Protein AF-A0A960XM46-F1 (afdb_monomer_lite)

Secondary structure (DSSP, 8-state):
-EEEE----BTTTB-HHHHHHHHHHHHHTT-TTSEEEE-----SSTTHHHHHHHHTTPEEEEEEEE-TTS-EEEEEEEEEGGGTEEEEETHHHH-GGGSPTTS--GGG---TTHHHHHHHHHHT--SEEEEE-

Foldseek 3Di:
DEDEQEEQAPPPPGHLVRSQVVVVVVCCVPCVPYHYDRHYAYPLAPCRQVSVCVVLVWDKDWDWFAEQQRHIAIAIWTARPVQLETEHELLRGHNPVVDDPPPDDNVNTDSPRVVVVVVVSVVSVGPYYHYRD

Sequence (133 aa):
MRILIAPDKFKGTLTAEAATNAIARGWRRKRRGDELECLPISDGGDGFGSLLGRRLEAEARQLDTTDAAGRPVTGTWWWVARDRLAILETANVIGLALLPPGRFHPFELDTFGLGGMLRAAAAARPKRCVVGI

Radius of gyration: 17.58 Å; chains: 1; bounding box: 38×41×51 Å

Structure (mmCIF, N/CA/C/O backbone):
data_AF-A0A960XM46-F1
#
_entry.id   AF-A0A960XM46-F1
#
loop_
_atom_site.group_PDB
_atom_site.id
_atom_site.type_symbol
_atom_site.label_atom_id
_atom_site.label_alt_id
_atom_site.label_comp_id
_atom_site.label_asym_id
_atom_site.label_entity_id
_atom_site.label_seq_id
_atom_site.pdbx_PDB_ins_code
_atom_site.Cartn_x
_atom_site.Cartn_y
_atom_site.Cartn_z
_atom_site.occupancy
_atom_site.B_iso_or_equiv
_atom_site.auth_seq_id
_atom_site.auth_comp_id
_a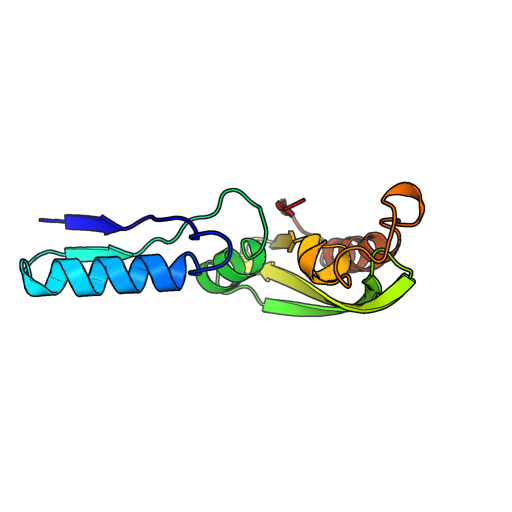tom_site.auth_asym_id
_atom_site.auth_atom_id
_atom_site.pdbx_PDB_model_num
ATOM 1 N N . MET A 1 1 ? -20.751 12.371 23.085 1.00 94.12 1 MET A N 1
ATOM 2 C CA . MET A 1 1 ? -21.150 11.726 21.810 1.00 94.12 1 MET A CA 1
ATOM 3 C C . MET A 1 1 ? -19.984 10.889 21.310 1.00 94.12 1 MET A C 1
ATOM 5 O O . MET A 1 1 ? -18.866 11.134 21.751 1.00 94.12 1 MET A O 1
ATOM 9 N N . ARG A 1 2 ? -20.221 9.933 20.407 1.00 97.25 2 ARG A N 1
ATOM 10 C CA . ARG A 1 2 ? -19.150 9.187 19.733 1.00 97.25 2 ARG A CA 1
ATOM 11 C C . ARG A 1 2 ? -19.076 9.622 18.273 1.00 97.25 2 ARG A C 1
ATOM 13 O O . ARG A 1 2 ? -20.102 9.651 17.599 1.00 97.25 2 ARG A O 1
ATOM 20 N N . ILE A 1 3 ? -17.889 10.013 17.821 1.00 98.00 3 ILE A N 1
ATOM 21 C CA . ILE A 1 3 ? -17.653 10.625 16.510 1.00 98.00 3 ILE A CA 1
ATOM 22 C C . ILE A 1 3 ? -16.622 9.792 15.753 1.00 98.00 3 ILE A C 1
ATOM 24 O O . ILE A 1 3 ? -15.505 9.601 16.233 1.00 98.00 3 ILE A O 1
ATOM 28 N N . LEU A 1 4 ? -16.986 9.339 14.555 1.00 97.94 4 LEU A N 1
ATOM 29 C CA . LEU A 1 4 ? -16.063 8.705 13.619 1.00 97.94 4 LEU A CA 1
ATOM 30 C C . LEU A 1 4 ? -15.439 9.772 12.713 1.00 97.94 4 LEU A C 1
ATOM 32 O O . LEU A 1 4 ? -16.145 10.524 12.044 1.00 97.94 4 LEU A O 1
ATOM 36 N N . ILE A 1 5 ? -14.112 9.825 12.684 1.00 97.94 5 ILE A N 1
ATOM 37 C CA . ILE A 1 5 ? -13.324 10.691 11.809 1.00 97.94 5 ILE A CA 1
ATOM 38 C C . ILE A 1 5 ? -12.669 9.793 10.766 1.00 97.94 5 ILE A C 1
ATOM 40 O O . ILE A 1 5 ? -11.657 9.154 11.055 1.00 97.94 5 ILE A O 1
ATOM 44 N N . ALA A 1 6 ? -13.254 9.754 9.569 1.00 96.75 6 ALA A N 1
ATOM 45 C CA . ALA A 1 6 ? -12.814 8.888 8.478 1.00 96.75 6 ALA A CA 1
ATOM 46 C C . ALA A 1 6 ? -12.542 9.639 7.159 1.00 96.75 6 AL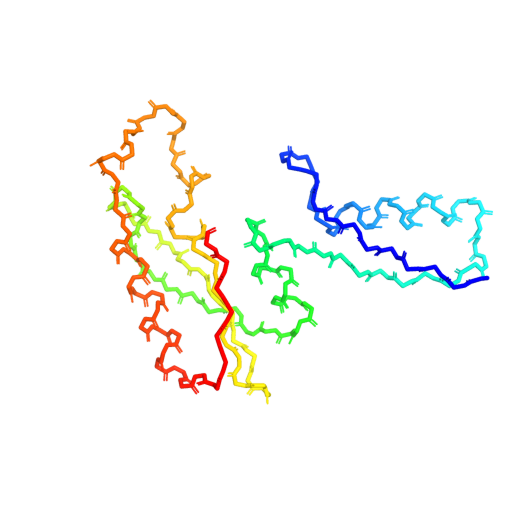A A C 1
ATOM 48 O O . ALA A 1 6 ? -13.225 9.403 6.165 1.00 96.75 6 ALA A O 1
ATOM 49 N N . PRO A 1 7 ? -11.595 10.595 7.138 1.00 95.94 7 PRO A N 1
ATOM 50 C CA . PRO A 1 7 ? -11.230 11.305 5.922 1.00 95.94 7 PRO A CA 1
ATOM 51 C C . PRO A 1 7 ? -10.286 10.474 5.046 1.00 95.94 7 PRO A C 1
ATOM 53 O O . PRO A 1 7 ? -9.521 9.641 5.541 1.00 95.94 7 PRO A O 1
ATOM 56 N N . ASP A 1 8 ? -10.290 10.790 3.757 1.00 93.75 8 ASP A N 1
ATOM 57 C CA . ASP A 1 8 ? -9.221 10.435 2.823 1.00 93.75 8 ASP A CA 1
ATOM 58 C C . ASP A 1 8 ? -8.154 11.554 2.762 1.00 93.75 8 ASP A C 1
ATOM 60 O O . ASP A 1 8 ? -8.277 12.610 3.399 1.00 93.75 8 ASP A O 1
ATOM 64 N N . LYS A 1 9 ? -7.075 11.323 2.010 1.00 90.69 9 LYS A N 1
ATOM 65 C CA . LYS A 1 9 ? -5.999 12.278 1.741 1.00 90.69 9 LYS A CA 1
ATOM 66 C C . LYS A 1 9 ? -6.507 13.523 1.013 1.00 90.69 9 LYS A C 1
ATOM 68 O O . LYS A 1 9 ? -7.402 13.476 0.174 1.00 90.69 9 LYS A O 1
ATOM 73 N N . PHE A 1 10 ? -5.851 14.650 1.268 1.00 91.06 10 PHE A N 1
ATOM 74 C CA . PHE A 1 10 ? -5.986 15.852 0.447 1.00 91.06 10 PHE A CA 1
ATOM 75 C C . PHE A 1 10 ? -4.830 15.822 -0.548 1.00 91.06 10 PHE A C 1
ATOM 77 O O . PHE A 1 10 ? -3.683 16.071 -0.165 1.00 91.06 10 PHE A O 1
ATOM 84 N N . LYS A 1 11 ? -5.110 15.434 -1.798 1.00 84.81 11 LYS A N 1
ATOM 85 C CA . LYS A 1 11 ? -4.091 15.153 -2.822 1.00 84.81 11 LYS A CA 1
ATOM 86 C C . LYS A 1 11 ? -3.095 16.314 -2.951 1.00 84.81 11 LYS A C 1
ATOM 88 O O . LYS A 1 11 ? -3.489 17.450 -3.178 1.00 84.81 11 LYS A O 1
ATOM 93 N N . GLY A 1 12 ? -1.805 16.012 -2.788 1.00 83.88 12 GLY A N 1
ATOM 94 C CA . GLY A 1 12 ? -0.722 17.003 -2.841 1.00 83.88 12 GLY A CA 1
ATOM 95 C C . GLY A 1 12 ? -0.599 17.911 -1.609 1.00 83.88 12 GLY A C 1
ATOM 96 O O . GLY A 1 12 ? 0.186 18.851 -1.638 1.00 83.88 12 GLY A O 1
ATOM 97 N N . THR A 1 13 ? -1.361 17.677 -0.535 1.00 90.88 13 THR A N 1
ATOM 98 C CA . THR A 1 13 ? -1.355 18.533 0.666 1.00 90.88 13 THR A CA 1
ATOM 99 C C . THR A 1 13 ? -1.247 17.741 1.968 1.00 90.88 13 THR A C 1
ATOM 101 O O . THR A 1 13 ? -0.299 17.945 2.720 1.00 90.88 13 THR A O 1
ATOM 104 N N . LEU A 1 14 ? -2.190 16.841 2.264 1.00 92.50 14 LEU A N 1
ATOM 105 C CA . LEU A 1 14 ? -2.214 16.074 3.518 1.00 92.50 14 LEU A CA 1
ATOM 106 C C . LEU A 1 14 ? -2.427 14.590 3.242 1.00 92.50 14 LEU A C 1
ATOM 108 O O . LEU A 1 14 ? -3.297 14.218 2.459 1.00 92.50 14 LEU A O 1
ATOM 112 N N . THR A 1 15 ? -1.698 13.736 3.960 1.00 91.25 15 THR A N 1
ATOM 113 C CA . THR A 1 15 ? -2.042 12.310 4.051 1.00 91.25 15 THR A CA 1
ATOM 114 C C . THR A 1 15 ? -3.380 12.137 4.777 1.00 91.25 15 THR A C 1
ATOM 116 O O . THR A 1 15 ? -3.786 13.007 5.555 1.00 91.25 15 THR A O 1
ATOM 119 N N . ALA A 1 16 ? -4.056 11.001 4.579 1.00 93.00 16 ALA A N 1
ATOM 120 C CA . ALA A 1 16 ? -5.299 10.691 5.294 1.00 93.00 16 ALA A CA 1
ATOM 121 C C . ALA A 1 16 ? -5.105 10.748 6.825 1.00 93.00 16 ALA A C 1
ATOM 123 O O . ALA A 1 16 ? -5.949 11.267 7.560 1.00 93.00 16 ALA A O 1
ATOM 124 N N . GLU A 1 17 ? -3.946 10.302 7.324 1.00 92.50 17 GLU A N 1
ATOM 125 C CA . GLU A 1 17 ? -3.587 10.421 8.741 1.00 92.50 17 GLU A CA 1
ATOM 126 C C . GLU A 1 17 ? -3.428 11.874 9.197 1.00 92.50 17 GLU A C 1
ATOM 128 O O . GLU A 1 17 ? -3.933 12.251 10.256 1.00 92.50 17 GLU A O 1
ATOM 133 N N . ALA A 1 18 ? -2.747 12.710 8.409 1.00 94.62 18 ALA A N 1
ATOM 134 C CA . ALA A 1 18 ? -2.563 14.115 8.745 1.00 94.62 18 ALA A CA 1
ATOM 135 C C . ALA A 1 18 ? -3.907 14.863 8.769 1.00 94.62 18 ALA A C 1
ATOM 137 O O . ALA A 1 18 ? -4.161 15.630 9.703 1.00 94.62 18 ALA A O 1
ATOM 138 N N . ALA A 1 19 ? -4.796 14.583 7.808 1.00 96.44 19 ALA A N 1
ATOM 139 C CA . ALA A 1 19 ? -6.161 15.104 7.785 1.00 96.44 19 ALA A CA 1
ATOM 140 C C . ALA A 1 19 ? -6.963 14.645 9.017 1.00 96.44 19 ALA A C 1
ATOM 142 O O . ALA A 1 19 ? -7.548 15.470 9.722 1.00 96.44 19 ALA A O 1
ATOM 143 N N . THR A 1 20 ? -6.907 13.351 9.346 1.00 96.81 20 THR A N 1
ATOM 144 C CA . THR A 1 20 ? -7.557 12.769 10.534 1.00 96.81 20 THR A CA 1
ATOM 145 C C . THR A 1 20 ? -7.105 13.461 11.819 1.00 96.81 20 THR A C 1
ATOM 147 O O . THR A 1 20 ? -7.928 13.902 12.624 1.00 96.81 20 THR A O 1
ATOM 150 N N . ASN A 1 21 ? -5.793 13.632 11.992 1.00 96.62 21 ASN A N 1
ATOM 151 C CA . ASN A 1 21 ? -5.215 14.277 13.168 1.00 96.62 21 ASN A CA 1
ATOM 152 C C . ASN A 1 21 ? -5.585 15.764 13.254 1.00 96.62 21 ASN A C 1
ATOM 154 O O . ASN A 1 21 ? -5.850 16.277 14.345 1.00 96.62 21 ASN A O 1
ATOM 158 N N . ALA A 1 22 ? -5.632 16.467 12.119 1.00 98.00 22 ALA A N 1
ATOM 159 C CA . ALA A 1 22 ? -6.047 17.864 12.067 1.00 98.00 22 ALA A CA 1
ATOM 160 C C . ALA A 1 22 ? -7.520 18.040 12.471 1.00 98.00 22 ALA A C 1
ATOM 162 O O . ALA A 1 22 ? -7.820 18.908 13.299 1.00 98.00 22 ALA A O 1
ATOM 163 N N . ILE A 1 23 ? -8.416 17.190 11.956 1.00 98.06 23 ILE A N 1
ATOM 164 C CA . ILE A 1 23 ? -9.846 17.194 12.296 1.00 98.06 23 ILE A CA 1
ATOM 165 C C . ILE A 1 23 ? -10.041 16.859 13.777 1.00 98.06 23 ILE A C 1
ATOM 167 O O . ILE A 1 23 ? -10.704 17.613 14.490 1.00 98.06 23 ILE A O 1
ATOM 171 N N . ALA A 1 24 ? -9.402 15.796 14.278 1.00 97.94 24 ALA A N 1
ATOM 172 C CA . ALA A 1 24 ? -9.509 15.385 15.678 1.00 97.94 24 ALA A CA 1
ATOM 173 C C . ALA A 1 24 ? -9.023 16.481 16.638 1.00 97.94 24 ALA A C 1
ATOM 175 O O . ALA A 1 24 ? -9.694 16.804 17.623 1.00 97.94 24 ALA A O 1
ATOM 176 N N . ARG A 1 25 ? -7.882 17.113 16.330 1.00 98.00 25 ARG A N 1
ATOM 177 C CA . ARG A 1 25 ? -7.365 18.259 17.090 1.00 98.00 25 ARG A CA 1
ATOM 178 C C . ARG A 1 25 ? -8.345 19.431 17.060 1.00 98.00 25 ARG A C 1
ATOM 180 O O . ARG A 1 25 ? -8.553 20.069 18.089 1.00 98.00 25 ARG A O 1
ATOM 187 N N . GLY A 1 26 ? -8.943 19.710 15.903 1.00 98.00 26 GLY A N 1
ATOM 188 C CA . GLY A 1 26 ? -9.961 20.744 15.734 1.00 98.00 26 GLY A CA 1
ATOM 189 C C . GLY A 1 26 ? -11.194 20.514 16.600 1.00 98.00 26 GLY A C 1
ATOM 190 O O . GLY A 1 26 ? -11.571 21.398 17.372 1.00 98.00 26 GLY A O 1
ATOM 191 N N . TRP A 1 27 ? -11.763 19.311 16.527 1.00 97.81 27 TRP A N 1
ATOM 192 C CA . TRP A 1 27 ? -12.954 18.918 17.278 1.00 97.81 27 TRP A CA 1
ATOM 193 C C . TRP A 1 27 ? -12.743 19.033 18.790 1.00 97.81 27 TRP A C 1
ATOM 195 O O . TRP A 1 27 ? -13.526 19.675 19.499 1.00 97.81 27 TRP A O 1
ATOM 205 N N . ARG A 1 28 ? -11.615 18.501 19.283 1.00 97.50 28 ARG A N 1
ATOM 206 C CA . ARG A 1 28 ? -11.265 18.520 20.712 1.00 97.50 28 ARG A CA 1
ATOM 207 C C . ARG A 1 28 ? -11.170 19.931 21.294 1.00 97.50 28 ARG A C 1
ATOM 209 O O . ARG A 1 28 ? -11.371 20.081 22.493 1.00 97.50 28 ARG A O 1
ATOM 216 N N . ARG A 1 29 ? -10.920 20.980 20.496 1.00 97.94 29 ARG A N 1
ATOM 217 C CA . ARG A 1 29 ? -10.903 22.366 21.012 1.00 97.94 29 ARG A CA 1
ATOM 218 C C . ARG A 1 29 ? -12.261 22.831 21.539 1.00 97.94 29 ARG A C 1
ATOM 220 O O . ARG A 1 29 ? -12.289 23.694 22.408 1.00 97.94 29 ARG A O 1
ATOM 227 N N . LYS A 1 30 ? -13.369 22.301 21.009 1.00 97.25 30 LYS A N 1
ATOM 228 C CA . LYS A 1 30 ? -14.731 22.696 21.409 1.00 97.25 30 LYS A CA 1
ATOM 229 C C . LYS A 1 30 ? -15.472 21.604 22.171 1.00 97.25 30 LYS A C 1
ATOM 231 O O . LYS A 1 30 ? -16.257 21.932 23.052 1.00 97.25 30 LYS A O 1
ATOM 236 N N . ARG A 1 31 ? -15.216 20.326 21.874 1.00 97.00 31 ARG A N 1
ATOM 237 C CA . ARG A 1 31 ? -15.919 19.196 22.501 1.00 97.00 31 ARG A CA 1
ATOM 238 C C . ARG A 1 31 ? -14.936 18.167 23.066 1.00 97.00 31 ARG A C 1
ATOM 240 O O . ARG A 1 31 ? -14.734 17.100 22.502 1.00 97.00 31 ARG A O 1
ATOM 247 N N . ARG A 1 32 ? -14.285 18.506 24.187 1.00 94.88 32 ARG A N 1
ATOM 248 C CA . ARG A 1 32 ? -13.256 17.653 24.829 1.00 94.88 32 ARG A CA 1
ATOM 249 C C . ARG A 1 32 ? -13.796 16.327 25.375 1.00 94.88 32 ARG A C 1
ATOM 251 O O . ARG A 1 32 ? -13.020 15.387 25.479 1.00 94.88 32 ARG A O 1
ATOM 258 N N . GLY A 1 33 ? -15.078 16.284 25.741 1.00 97.06 33 GLY A N 1
ATOM 259 C CA . GLY A 1 33 ? -15.734 15.106 26.321 1.00 97.06 33 GLY A CA 1
ATOM 260 C C . GLY A 1 33 ? -16.344 14.141 25.302 1.00 97.06 33 GLY A C 1
ATOM 261 O O . GLY A 1 33 ? -16.966 13.168 25.709 1.00 97.06 33 GLY A O 1
ATOM 262 N N . ASP A 1 34 ? -16.213 14.409 24.000 1.00 97.94 34 ASP A N 1
ATOM 263 C CA . ASP A 1 34 ? -16.644 13.455 22.977 1.00 97.94 34 ASP A CA 1
ATOM 264 C C . ASP A 1 34 ? -15.575 12.382 22.746 1.00 97.94 34 ASP A C 1
ATOM 266 O O . ASP A 1 34 ? -14.374 12.663 22.715 1.00 97.94 34 ASP A O 1
ATOM 270 N N . GLU A 1 35 ? -16.031 11.154 22.525 1.00 98.12 35 GLU A N 1
ATOM 271 C CA . GLU A 1 35 ? -15.187 10.036 22.120 1.00 98.12 35 GLU A CA 1
ATOM 272 C C . GLU A 1 35 ? -14.928 10.123 20.618 1.00 98.12 35 GLU A C 1
ATOM 274 O O . GLU A 1 35 ? -15.867 10.175 19.819 1.00 98.12 35 GLU A O 1
ATOM 279 N N . LEU A 1 36 ? -13.653 10.147 20.229 1.00 98.19 36 LEU A N 1
ATOM 280 C CA . LEU A 1 36 ? -13.244 10.228 18.830 1.00 98.19 36 LEU A CA 1
ATOM 281 C C . LEU A 1 36 ? -12.625 8.912 18.383 1.00 98.19 36 LEU A C 1
ATOM 283 O O . LEU A 1 36 ? -11.610 8.486 18.934 1.00 98.19 36 LEU A O 1
ATOM 287 N N . GLU A 1 37 ? -13.198 8.328 17.341 1.00 97.31 37 GLU A N 1
ATOM 288 C CA . GLU A 1 37 ? -12.637 7.192 16.628 1.00 97.31 37 GLU A CA 1
ATOM 289 C C . GLU A 1 37 ? -11.999 7.683 15.329 1.00 97.31 37 GLU A C 1
ATOM 291 O O . GLU A 1 37 ? -12.670 8.210 14.446 1.00 97.31 37 GLU A O 1
ATOM 296 N N . CYS A 1 38 ? -10.678 7.552 15.227 1.00 96.44 38 CYS A N 1
ATOM 297 C CA . CYS A 1 38 ? -9.903 8.017 14.081 1.00 96.44 38 CYS A CA 1
ATOM 298 C C . CYS A 1 38 ? -9.631 6.851 13.125 1.00 96.44 38 CYS A C 1
ATOM 300 O O . CYS A 1 38 ? -8.809 5.980 13.433 1.00 96.44 38 CYS A O 1
ATOM 302 N N . LEU A 1 39 ? -10.268 6.866 11.956 1.00 95.62 39 LEU A N 1
ATOM 303 C CA . LEU A 1 39 ? -10.187 5.821 10.938 1.00 95.62 39 LEU A CA 1
ATOM 304 C C . LEU A 1 39 ? -9.919 6.432 9.546 1.00 95.62 39 LEU A C 1
ATOM 306 O O . LEU A 1 39 ? -10.829 6.478 8.728 1.00 95.62 39 LEU A O 1
ATOM 310 N N . PRO A 1 40 ? -8.693 6.915 9.265 1.00 95.00 40 PRO A N 1
ATOM 311 C CA . PRO A 1 40 ? -8.325 7.371 7.933 1.00 95.00 40 PRO A CA 1
ATOM 312 C C . PRO A 1 40 ? -8.589 6.265 6.916 1.00 95.00 40 PRO A C 1
ATOM 314 O O . PRO A 1 40 ? -8.257 5.102 7.162 1.00 95.00 40 PRO A O 1
ATOM 317 N N . ILE A 1 41 ? -9.174 6.649 5.790 1.00 94.00 41 ILE A N 1
ATOM 318 C CA . ILE A 1 41 ? -9.534 5.750 4.694 1.00 94.00 41 ILE A CA 1
ATOM 319 C C . ILE A 1 41 ? -8.703 6.071 3.455 1.00 94.00 41 ILE A C 1
ATOM 321 O O . ILE A 1 41 ? -7.965 7.054 3.426 1.00 94.00 41 ILE A O 1
ATOM 325 N N . SER A 1 42 ? -8.814 5.215 2.447 1.00 91.44 42 SER A N 1
ATOM 326 C CA . SER A 1 42 ? -8.269 5.444 1.115 1.00 91.44 42 SER A CA 1
ATOM 327 C C . SER A 1 42 ? -9.131 4.716 0.088 1.00 91.44 42 SER A C 1
ATOM 329 O O . SER A 1 42 ? -9.715 3.672 0.388 1.00 91.44 42 SER A O 1
ATOM 331 N N . ASP A 1 43 ? -9.199 5.280 -1.112 1.00 88.25 43 ASP A N 1
ATOM 332 C CA . ASP A 1 43 ? -9.866 4.732 -2.294 1.00 88.25 43 ASP A CA 1
ATOM 333 C C . ASP A 1 43 ? -9.024 3.704 -3.080 1.00 88.25 43 ASP A C 1
ATOM 335 O O . ASP A 1 43 ? -9.514 3.133 -4.051 1.00 88.25 43 ASP A O 1
ATOM 339 N N . GLY A 1 44 ? -7.781 3.441 -2.655 1.00 83.88 44 GLY A N 1
ATOM 340 C CA . GLY A 1 44 ? -6.862 2.506 -3.312 1.00 83.88 44 GLY A CA 1
ATOM 341 C C . GLY A 1 44 ? -5.712 3.159 -4.084 1.00 83.88 44 GLY A C 1
ATOM 342 O O . GLY A 1 44 ? -4.832 2.436 -4.544 1.00 83.88 44 GLY A O 1
ATOM 343 N N . GLY A 1 45 ? -5.683 4.492 -4.210 1.00 82.94 45 GLY A N 1
ATOM 344 C CA . GLY A 1 45 ? -4.567 5.203 -4.847 1.00 82.94 45 GLY A CA 1
ATOM 345 C C . GLY A 1 45 ? -3.328 5.367 -3.950 1.00 82.94 45 GLY A C 1
ATOM 346 O O . GLY A 1 45 ? -3.242 4.798 -2.865 1.00 82.94 45 GLY A O 1
ATOM 347 N N . ASP A 1 46 ? -2.387 6.229 -4.361 1.00 83.50 46 ASP A N 1
ATOM 348 C CA . ASP A 1 46 ? -1.099 6.433 -3.665 1.00 83.50 46 ASP A CA 1
ATOM 349 C C . ASP A 1 46 ? -1.224 6.603 -2.138 1.00 83.50 46 ASP A C 1
ATOM 351 O O . ASP A 1 46 ? -2.016 7.420 -1.647 1.00 83.50 46 ASP A O 1
ATOM 355 N N . GLY A 1 47 ? -0.408 5.876 -1.383 1.00 87.81 47 GLY A N 1
ATOM 356 C CA . GLY A 1 47 ? -0.398 5.853 0.077 1.00 87.81 47 GLY A CA 1
ATOM 357 C C . GLY A 1 47 ? -1.358 4.838 0.711 1.00 87.81 47 GLY A C 1
ATOM 358 O O . GLY A 1 47 ? -1.240 4.592 1.917 1.00 87.81 47 GLY A O 1
ATOM 359 N N . PHE A 1 48 ? -2.263 4.221 -0.057 1.00 92.94 48 PHE A N 1
ATOM 360 C CA . PHE A 1 48 ? -3.186 3.176 0.403 1.00 92.94 48 PHE A CA 1
ATOM 361 C C . PHE A 1 48 ? -2.476 2.018 1.116 1.00 92.94 48 PHE A C 1
ATOM 363 O O . PHE A 1 48 ? -2.885 1.603 2.204 1.00 92.94 48 PHE A O 1
ATOM 370 N N . GLY A 1 49 ? -1.397 1.504 0.526 1.00 94.69 49 GLY A N 1
ATOM 371 C CA . GLY A 1 49 ? -0.671 0.353 1.042 1.00 94.69 49 GLY A CA 1
ATOM 372 C C . GLY A 1 49 ? -0.010 0.659 2.380 1.00 94.69 49 GLY A C 1
ATOM 373 O O . GLY A 1 49 ? -0.123 -0.128 3.318 1.00 94.69 49 GLY A O 1
ATOM 374 N N . SER A 1 50 ? 0.574 1.853 2.524 1.00 93.19 50 SER A N 1
ATOM 375 C CA . SER A 1 50 ? 1.141 2.308 3.801 1.00 93.19 50 SER A CA 1
ATOM 376 C C . SER A 1 50 ? 0.077 2.491 4.890 1.00 93.19 50 SER A C 1
ATOM 378 O O . SER A 1 50 ? 0.293 2.101 6.040 1.00 93.19 50 SER A O 1
ATOM 380 N N . LEU A 1 51 ? -1.090 3.034 4.522 1.00 93.88 51 LEU A N 1
ATOM 381 C CA . LEU A 1 51 ? -2.216 3.248 5.423 1.00 93.88 51 LEU A CA 1
ATOM 382 C C . LEU A 1 51 ? -2.748 1.912 5.955 1.00 93.88 51 LEU A C 1
ATOM 384 O O . LEU A 1 51 ? -2.852 1.725 7.171 1.00 93.88 51 LEU A O 1
ATOM 388 N N . LEU A 1 52 ? -3.046 0.969 5.057 1.00 94.56 52 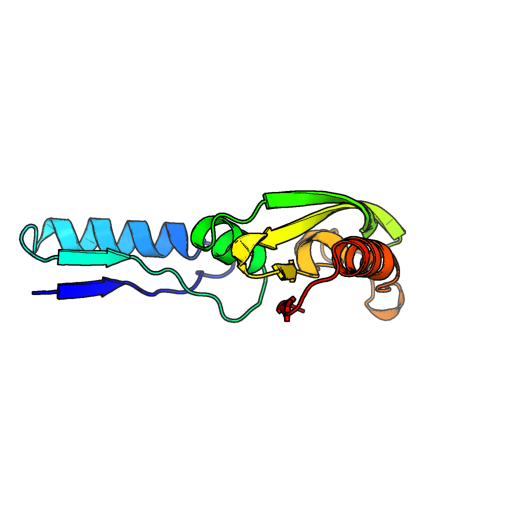LEU A N 1
ATOM 389 C CA . LEU A 1 52 ? -3.491 -0.364 5.454 1.00 94.56 52 LEU A CA 1
ATOM 390 C C . LEU A 1 52 ? -2.402 -1.130 6.197 1.00 94.56 52 LEU A C 1
ATOM 392 O O . LEU A 1 52 ? -2.701 -1.776 7.197 1.00 94.56 52 LEU A O 1
ATOM 396 N N . GLY A 1 53 ? -1.150 -1.039 5.746 1.00 94.88 53 GLY A N 1
ATOM 397 C CA . GLY A 1 53 ? -0.017 -1.712 6.365 1.00 94.88 53 GLY A CA 1
ATOM 398 C C . GLY A 1 53 ? 0.127 -1.337 7.837 1.00 94.88 53 GLY A C 1
ATOM 399 O O . GLY A 1 53 ? 0.212 -2.213 8.691 1.00 94.88 53 GLY A O 1
ATOM 400 N N . ARG A 1 54 ? 0.031 -0.044 8.166 1.00 93.00 54 ARG A N 1
ATOM 401 C CA . ARG A 1 54 ? 0.047 0.418 9.563 1.00 93.00 54 ARG A CA 1
ATOM 402 C C . ARG A 1 54 ? -1.180 -0.031 10.349 1.00 93.00 54 ARG A C 1
ATOM 404 O O . ARG A 1 54 ? -1.048 -0.418 11.504 1.00 93.00 54 ARG A O 1
ATOM 411 N N . ARG A 1 55 ? -2.370 0.018 9.744 1.00 91.62 55 ARG A N 1
ATOM 412 C CA . ARG A 1 55 ? -3.636 -0.345 10.408 1.00 91.62 55 ARG A CA 1
ATOM 413 C C . ARG A 1 55 ? -3.786 -1.838 10.665 1.00 91.62 55 ARG A C 1
ATOM 415 O O . ARG A 1 55 ? -4.451 -2.224 11.619 1.00 91.62 55 ARG A O 1
ATOM 422 N N . LEU A 1 56 ? -3.184 -2.659 9.817 1.00 94.62 56 LEU A N 1
ATOM 423 C CA . LEU A 1 56 ? -3.227 -4.112 9.908 1.00 94.62 56 LEU A CA 1
ATOM 424 C C . LEU A 1 56 ? -1.953 -4.699 10.520 1.00 94.62 56 LEU A C 1
ATOM 426 O O . LEU A 1 56 ? -1.838 -5.921 10.558 1.00 94.62 56 LEU A O 1
ATOM 430 N N . GLU A 1 57 ? -1.036 -3.858 11.014 1.00 95.12 57 GLU A N 1
ATOM 431 C CA . GLU A 1 57 ? 0.252 -4.274 11.595 1.00 95.12 57 GLU A CA 1
ATOM 432 C C . GLU A 1 57 ? 1.032 -5.190 10.639 1.00 95.12 57 GLU A C 1
ATOM 434 O O . GLU A 1 57 ? 1.609 -6.208 11.020 1.00 95.12 57 GLU A O 1
ATOM 439 N N . ALA A 1 58 ? 0.980 -4.849 9.355 1.00 97.56 58 ALA A N 1
ATOM 440 C CA . ALA A 1 58 ? 1.606 -5.616 8.304 1.00 97.56 58 ALA A CA 1
ATOM 441 C C . ALA A 1 58 ? 3.126 -5.426 8.325 1.00 97.56 58 ALA A C 1
ATOM 443 O O . ALA A 1 58 ? 3.638 -4.320 8.509 1.00 97.56 58 ALA A O 1
ATOM 444 N N . GLU A 1 59 ? 3.847 -6.503 8.042 1.00 97.94 59 GLU A N 1
ATOM 445 C CA . GLU A 1 59 ? 5.281 -6.471 7.794 1.00 97.94 59 GLU A CA 1
ATOM 446 C C . GLU A 1 59 ? 5.534 -5.791 6.442 1.00 97.94 59 GLU A C 1
ATOM 448 O O . GLU A 1 59 ? 5.084 -6.282 5.403 1.00 97.94 59 GLU A O 1
ATOM 453 N N . ALA A 1 60 ? 6.238 -4.658 6.446 1.00 97.94 60 ALA A N 1
ATOM 454 C CA . ALA A 1 60 ? 6.702 -4.026 5.218 1.00 97.94 60 ALA A CA 1
ATOM 455 C C . ALA A 1 60 ? 7.874 -4.832 4.648 1.00 97.94 60 ALA A C 1
ATOM 457 O O . ALA A 1 60 ? 8.887 -5.031 5.317 1.00 97.94 60 ALA A O 1
ATOM 458 N N . ARG A 1 61 ? 7.734 -5.288 3.406 1.00 97.88 61 ARG A N 1
ATOM 459 C CA . ARG A 1 61 ? 8.737 -6.069 2.687 1.00 97.88 61 ARG A CA 1
ATOM 460 C C . ARG A 1 61 ? 9.189 -5.304 1.461 1.00 97.88 61 ARG A C 1
ATOM 462 O O . ARG A 1 61 ? 8.372 -4.819 0.679 1.00 97.88 61 ARG A O 1
ATOM 469 N N . GLN A 1 62 ? 10.500 -5.213 1.309 1.00 97.88 62 GLN A N 1
ATOM 470 C CA . GLN A 1 62 ? 11.134 -4.486 0.223 1.00 97.88 62 GLN A CA 1
ATOM 471 C C . GLN A 1 62 ? 11.709 -5.442 -0.814 1.00 97.88 62 GLN A C 1
ATOM 473 O O . GLN A 1 62 ? 12.055 -6.584 -0.504 1.00 97.88 62 GLN A O 1
ATOM 478 N N . LEU A 1 63 ? 11.792 -4.966 -2.050 1.00 97.38 63 LEU A N 1
ATOM 479 C CA . LEU A 1 63 ? 12.516 -5.629 -3.123 1.00 97.38 63 LEU A CA 1
ATOM 480 C C . LEU A 1 63 ? 13.151 -4.594 -4.045 1.00 97.38 63 LEU A C 1
ATOM 482 O O . LEU A 1 63 ? 12.554 -3.549 -4.303 1.00 97.38 63 LEU A O 1
ATOM 486 N N . ASP A 1 64 ? 14.308 -4.928 -4.598 1.00 98.06 64 ASP A N 1
ATOM 487 C CA . ASP A 1 64 ? 14.892 -4.153 -5.684 1.00 98.06 64 ASP A CA 1
ATOM 488 C C . ASP A 1 64 ? 14.295 -4.611 -7.019 1.00 98.06 64 ASP A C 1
ATOM 490 O O . ASP A 1 64 ? 14.149 -5.807 -7.289 1.00 98.06 64 ASP A O 1
ATOM 494 N N . THR A 1 65 ? 13.895 -3.646 -7.840 1.00 97.31 65 THR A N 1
ATOM 495 C CA . THR A 1 65 ? 13.293 -3.848 -9.162 1.00 97.31 65 THR A CA 1
ATOM 496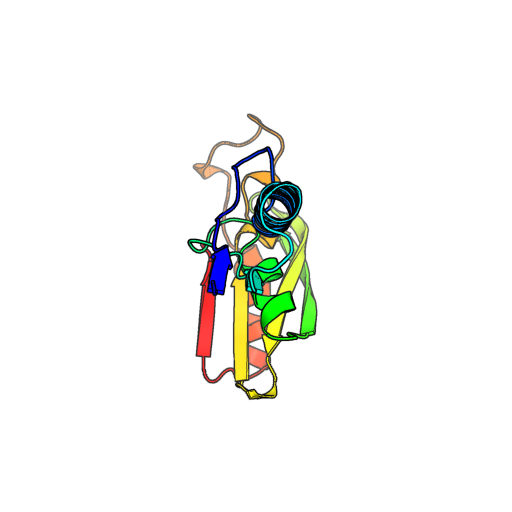 C C . THR A 1 65 ? 13.545 -2.606 -10.029 1.00 97.31 65 THR A C 1
ATOM 498 O O . THR A 1 65 ? 14.395 -1.774 -9.702 1.00 97.31 65 THR A O 1
ATOM 501 N N . THR A 1 66 ? 12.832 -2.466 -11.144 1.00 97.62 66 THR A N 1
ATOM 502 C CA . THR A 1 66 ? 12.861 -1.268 -11.988 1.00 97.62 66 THR A CA 1
ATOM 503 C C . THR A 1 66 ? 11.545 -0.501 -11.932 1.00 97.62 66 THR A C 1
ATOM 505 O O . THR A 1 66 ? 10.481 -1.086 -11.739 1.00 97.62 66 THR A O 1
ATOM 508 N N . ASP A 1 67 ? 11.606 0.814 -12.102 1.00 97.44 67 ASP A N 1
ATOM 509 C CA . ASP A 1 67 ? 10.426 1.650 -12.272 1.00 97.44 67 ASP A CA 1
ATOM 510 C C . ASP A 1 67 ? 9.865 1.567 -13.698 1.00 97.44 67 ASP A C 1
ATOM 512 O O . ASP A 1 67 ? 10.363 0.813 -14.539 1.00 97.44 67 ASP A O 1
ATOM 516 N N . ALA A 1 68 ? 8.827 2.360 -13.977 1.00 97.50 68 ALA A N 1
ATOM 517 C CA . ALA A 1 68 ? 8.174 2.384 -15.284 1.00 97.50 68 ALA A CA 1
ATOM 518 C C . ALA A 1 68 ? 9.091 2.829 -16.439 1.00 97.50 68 ALA A C 1
ATOM 520 O O . ALA A 1 68 ? 8.771 2.581 -17.594 1.00 97.50 68 ALA A O 1
ATOM 521 N N . ALA A 1 69 ? 10.211 3.494 -16.136 1.00 97.12 69 ALA A N 1
ATOM 522 C CA . ALA A 1 69 ? 11.206 3.963 -17.098 1.00 97.12 69 ALA A CA 1
ATOM 523 C C . ALA A 1 69 ? 12.477 3.085 -17.098 1.00 97.12 69 ALA A C 1
ATOM 525 O O . ALA A 1 69 ? 13.525 3.509 -17.592 1.00 97.12 69 ALA A O 1
ATOM 526 N N . GLY A 1 70 ? 12.422 1.889 -16.497 1.00 96.00 70 GLY A N 1
ATOM 527 C CA . GLY A 1 70 ? 13.546 0.952 -16.429 1.00 96.00 70 GLY A CA 1
ATOM 528 C C . GLY A 1 70 ? 14.660 1.361 -15.457 1.00 96.00 70 GLY A C 1
ATOM 529 O O . GLY A 1 70 ? 15.739 0.767 -15.474 1.00 96.00 70 GLY A O 1
ATOM 530 N N . ARG A 1 71 ? 14.443 2.370 -14.606 1.00 96.12 71 ARG A N 1
ATOM 531 C CA . ARG A 1 71 ? 15.441 2.844 -13.634 1.00 96.12 71 ARG A CA 1
ATOM 532 C C . ARG A 1 71 ? 15.356 2.020 -12.345 1.00 96.12 71 ARG A C 1
ATOM 534 O O . ARG A 1 71 ? 14.259 1.609 -11.985 1.00 96.12 71 ARG A O 1
ATOM 541 N N . PRO A 1 72 ? 16.460 1.797 -11.612 1.00 97.00 72 PRO A N 1
ATOM 542 C CA . PRO A 1 72 ? 16.413 1.075 -10.341 1.00 97.00 72 PRO A CA 1
ATOM 543 C C . PRO A 1 72 ? 15.477 1.737 -9.322 1.00 97.00 72 PRO A C 1
ATOM 545 O O . PRO A 1 72 ? 15.526 2.953 -9.130 1.00 97.00 72 PRO A O 1
ATOM 548 N N . VAL A 1 73 ? 14.663 0.932 -8.642 1.00 97.38 73 VAL A N 1
ATOM 549 C CA . VAL A 1 73 ? 13.789 1.365 -7.546 1.00 97.38 73 VAL A CA 1
ATOM 550 C C . VAL A 1 73 ? 13.668 0.260 -6.500 1.00 97.38 73 VAL A C 1
ATOM 552 O O . VAL A 1 73 ? 13.639 -0.926 -6.832 1.00 97.38 73 VAL A O 1
ATOM 555 N N . THR A 1 74 ? 13.547 0.646 -5.232 1.00 97.69 74 THR A N 1
ATOM 556 C CA . THR A 1 74 ? 13.175 -0.280 -4.158 1.00 97.69 74 THR A CA 1
ATOM 557 C C . THR A 1 74 ? 11.662 -0.212 -3.950 1.00 97.69 74 THR A C 1
ATOM 559 O O . THR A 1 74 ? 11.136 0.746 -3.382 1.00 97.69 74 THR A O 1
ATOM 562 N N . GLY A 1 75 ? 10.953 -1.234 -4.423 1.00 95.69 75 GLY A N 1
ATOM 563 C CA . GLY A 1 75 ? 9.516 -1.389 -4.220 1.00 95.69 75 GLY A CA 1
ATOM 564 C C . GLY A 1 75 ? 9.194 -1.843 -2.798 1.00 95.69 75 GLY A C 1
ATOM 565 O O . GLY A 1 75 ? 9.975 -2.560 -2.172 1.00 95.69 75 GLY A O 1
ATOM 566 N N . THR A 1 76 ? 8.021 -1.462 -2.290 1.00 97.25 76 THR A N 1
ATOM 567 C CA . THR A 1 76 ? 7.510 -1.913 -0.986 1.00 97.25 76 THR A CA 1
ATOM 568 C C . THR A 1 76 ? 6.128 -2.534 -1.144 1.00 97.25 76 THR A C 1
ATOM 570 O O . THR A 1 76 ? 5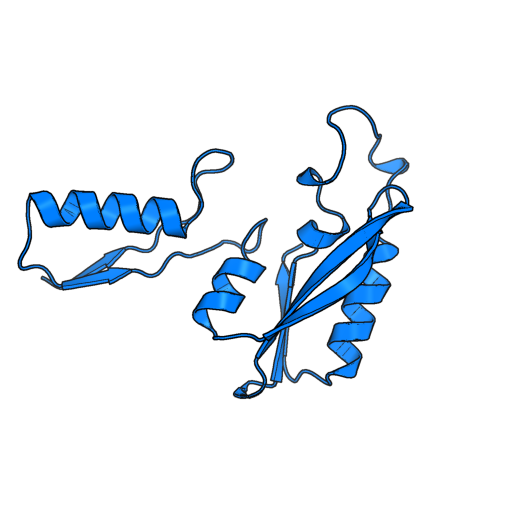.259 -1.980 -1.817 1.00 97.25 76 THR A O 1
ATOM 573 N N . TRP A 1 77 ? 5.923 -3.673 -0.489 1.00 97.62 77 TRP A N 1
ATOM 574 C CA . TRP A 1 77 ? 4.629 -4.330 -0.319 1.00 97.62 77 TRP A CA 1
ATOM 575 C C . TRP A 1 77 ? 4.463 -4.759 1.139 1.00 97.62 77 TRP A C 1
ATOM 577 O O . TRP A 1 77 ? 5.422 -4.757 1.910 1.00 97.62 77 TRP A O 1
ATOM 587 N N . TRP A 1 78 ? 3.247 -5.121 1.539 1.00 98.38 78 TRP A N 1
ATOM 588 C CA . TRP A 1 78 ? 2.944 -5.415 2.936 1.00 98.38 78 TRP A CA 1
ATOM 589 C C . TRP A 1 78 ? 2.342 -6.802 3.113 1.00 98.38 78 TRP A C 1
ATOM 591 O O . TRP A 1 78 ? 1.468 -7.227 2.353 1.00 98.38 78 TRP A O 1
ATOM 601 N N . TRP A 1 79 ? 2.803 -7.500 4.148 1.00 98.50 79 TRP A N 1
ATOM 602 C CA . TRP A 1 79 ? 2.381 -8.852 4.486 1.00 98.50 79 TRP A CA 1
ATOM 603 C C . TRP A 1 79 ? 1.701 -8.909 5.853 1.00 98.50 79 TRP A C 1
ATOM 605 O O . TRP A 1 79 ? 2.302 -8.597 6.878 1.00 98.50 79 TRP A O 1
ATOM 615 N N . VAL A 1 80 ? 0.452 -9.374 5.884 1.00 98.25 80 VAL A N 1
ATOM 616 C CA . VAL A 1 80 ? -0.294 -9.623 7.124 1.00 98.25 80 VAL A CA 1
ATOM 617 C C . VAL A 1 80 ? -0.349 -11.131 7.362 1.00 98.25 80 VAL A C 1
ATOM 619 O O . VAL A 1 80 ? -1.194 -11.837 6.802 1.00 98.25 80 VAL A O 1
ATOM 622 N N . ALA A 1 81 ? 0.562 -11.639 8.198 1.00 96.81 81 ALA A N 1
ATOM 623 C CA . ALA A 1 81 ? 0.760 -13.077 8.403 1.00 96.81 81 ALA A CA 1
ATOM 624 C C . ALA A 1 81 ? -0.491 -13.792 8.939 1.00 96.81 81 ALA A C 1
ATOM 626 O O . ALA A 1 81 ? -0.876 -14.834 8.404 1.00 96.81 81 ALA A O 1
ATOM 627 N N . ARG A 1 82 ? -1.161 -13.200 9.941 1.00 96.56 82 ARG A N 1
ATOM 628 C CA . ARG A 1 82 ? -2.378 -13.756 10.566 1.00 96.56 82 ARG A CA 1
ATOM 629 C C . ARG A 1 82 ? -3.505 -14.011 9.558 1.00 96.56 82 ARG A C 1
ATOM 631 O O . ARG A 1 82 ? -4.206 -15.013 9.651 1.00 96.56 82 ARG A O 1
ATOM 638 N N . ASP A 1 83 ? -3.616 -13.145 8.553 1.00 96.81 83 ASP A N 1
ATOM 639 C CA . ASP A 1 83 ? -4.685 -13.168 7.554 1.00 96.81 83 ASP A CA 1
ATOM 640 C C . ASP A 1 83 ? -4.252 -13.801 6.224 1.00 96.81 83 ASP A C 1
ATOM 642 O O . ASP A 1 83 ? -5.079 -13.965 5.319 1.00 96.81 83 ASP A O 1
ATOM 646 N N . ARG A 1 84 ? -2.958 -14.140 6.089 1.00 97.88 84 ARG A N 1
ATOM 647 C CA . ARG A 1 84 ? -2.295 -14.476 4.819 1.00 97.88 84 ARG A CA 1
ATOM 648 C C . ARG A 1 84 ? -2.686 -13.488 3.715 1.00 97.88 84 ARG A C 1
ATOM 650 O O . ARG A 1 84 ? -3.091 -13.893 2.623 1.00 97.88 84 ARG A O 1
ATOM 657 N N . LEU A 1 85 ? -2.626 -12.199 4.030 1.00 98.38 85 LEU A N 1
ATOM 658 C CA . LEU A 1 85 ? -3.008 -11.113 3.135 1.00 98.38 85 LEU A CA 1
ATOM 659 C C . LEU A 1 85 ? -1.750 -10.405 2.629 1.00 98.38 85 LEU A C 1
ATOM 661 O O . LEU A 1 85 ? -0.923 -9.962 3.424 1.00 98.38 85 LEU A O 1
ATOM 665 N N . ALA A 1 86 ? -1.637 -10.289 1.308 1.00 98.38 86 ALA A N 1
ATOM 666 C CA . ALA A 1 86 ? -0.672 -9.413 0.660 1.00 98.38 86 ALA A CA 1
ATOM 667 C C . ALA A 1 86 ? -1.365 -8.111 0.237 1.00 98.38 86 ALA A C 1
ATOM 669 O O . ALA A 1 86 ? -2.435 -8.149 -0.373 1.00 98.38 86 ALA A O 1
ATOM 670 N N . ILE A 1 87 ? -0.758 -6.973 0.559 1.00 98.00 87 ILE A N 1
ATOM 671 C CA . ILE A 1 87 ? -1.199 -5.646 0.124 1.00 98.00 87 ILE A CA 1
ATOM 672 C C . ILE A 1 87 ? -0.099 -5.082 -0.767 1.00 98.00 87 ILE A C 1
ATOM 674 O O . ILE A 1 87 ? 1.059 -5.000 -0.352 1.00 98.00 87 ILE A O 1
ATOM 678 N N . LEU A 1 88 ? -0.455 -4.736 -1.997 1.00 97.12 88 LEU A N 1
ATOM 679 C CA . LEU A 1 88 ? 0.460 -4.194 -2.989 1.00 97.12 88 LEU A CA 1
ATOM 680 C C . LEU A 1 88 ? -0.053 -2.831 -3.440 1.00 97.12 88 LEU A C 1
ATOM 682 O O . LEU A 1 88 ? -1.252 -2.629 -3.609 1.00 97.12 88 LEU A O 1
ATOM 686 N N . GLU A 1 89 ? 0.871 -1.912 -3.669 1.00 95.81 89 GLU A N 1
ATOM 687 C CA . GLU A 1 89 ? 0.583 -0.596 -4.227 1.00 95.81 89 GLU A CA 1
ATOM 688 C C . GLU A 1 89 ? 1.528 -0.397 -5.410 1.00 95.81 89 GLU A C 1
ATOM 690 O O . GLU A 1 89 ? 2.742 -0.278 -5.228 1.00 95.81 89 GLU A O 1
ATOM 695 N N . THR A 1 90 ? 0.984 -0.424 -6.629 1.00 95.44 90 THR A N 1
ATOM 696 C CA . THR A 1 90 ? 1.773 -0.318 -7.870 1.00 95.44 90 THR A CA 1
ATOM 697 C C . THR A 1 90 ? 2.549 0.990 -7.940 1.00 95.44 90 THR A C 1
ATOM 699 O O . THR A 1 90 ? 3.656 1.011 -8.481 1.00 95.44 90 THR A O 1
ATOM 702 N N . ALA A 1 91 ? 2.015 2.057 -7.340 1.00 93.75 91 ALA A N 1
ATOM 703 C CA . ALA A 1 91 ? 2.617 3.379 -7.332 1.00 93.75 91 ALA A CA 1
ATOM 704 C C . ALA A 1 91 ? 4.012 3.417 -6.683 1.00 93.75 91 ALA A C 1
ATOM 706 O O . ALA A 1 91 ? 4.838 4.239 -7.073 1.00 93.75 91 ALA A O 1
ATOM 707 N N . ASN A 1 92 ? 4.326 2.480 -5.777 1.00 93.12 92 ASN A N 1
ATOM 708 C CA . ASN A 1 92 ? 5.663 2.356 -5.178 1.00 93.12 92 ASN A CA 1
ATOM 709 C C . ASN A 1 92 ? 6.721 1.781 -6.128 1.00 93.12 92 ASN A C 1
ATOM 711 O O . ASN A 1 92 ? 7.894 1.726 -5.769 1.00 93.12 92 ASN A O 1
ATOM 715 N N . VAL A 1 93 ? 6.320 1.319 -7.313 1.00 96.06 93 VAL A N 1
ATOM 716 C CA . VAL A 1 93 ? 7.228 0.785 -8.333 1.00 96.06 93 VAL A CA 1
ATOM 717 C C . VAL A 1 93 ? 7.084 1.567 -9.632 1.00 96.06 93 VAL A C 1
ATOM 719 O O . VAL A 1 93 ? 8.072 2.050 -10.164 1.00 96.06 93 VAL A O 1
ATOM 722 N N . ILE A 1 94 ? 5.860 1.735 -10.130 1.00 95.94 94 ILE A N 1
ATOM 723 C CA . ILE A 1 94 ? 5.581 2.344 -11.440 1.00 95.94 94 ILE A CA 1
ATOM 724 C C . ILE A 1 94 ? 4.744 3.626 -11.347 1.00 95.94 94 ILE A C 1
ATOM 726 O O . ILE A 1 94 ? 4.157 4.062 -12.334 1.00 95.94 94 ILE A O 1
ATOM 730 N N . GLY A 1 95 ? 4.642 4.222 -10.159 1.00 93.00 95 GLY A N 1
ATOM 731 C CA . GLY A 1 95 ? 3.826 5.411 -9.945 1.00 93.00 95 GLY A CA 1
ATOM 732 C C . GLY A 1 95 ? 4.383 6.641 -10.649 1.00 93.00 95 GLY A C 1
ATOM 733 O O . GLY A 1 95 ? 5.589 6.884 -10.657 1.00 93.00 95 GLY A O 1
ATOM 734 N N . LEU A 1 96 ? 3.485 7.484 -11.163 1.00 90.81 96 LEU A N 1
ATOM 735 C CA . LEU A 1 96 ? 3.846 8.742 -11.821 1.00 90.81 96 LEU A CA 1
ATOM 736 C C . LEU A 1 96 ? 4.688 9.660 -10.917 1.00 90.81 96 LEU A C 1
ATOM 738 O O . LEU A 1 96 ? 5.560 10.369 -11.407 1.00 90.81 96 LEU A O 1
ATOM 742 N N . ALA A 1 97 ? 4.463 9.619 -9.600 1.00 89.00 97 ALA A N 1
ATOM 743 C CA . ALA A 1 97 ? 5.213 10.404 -8.620 1.00 89.00 97 ALA A CA 1
ATOM 744 C C . ALA A 1 97 ? 6.713 10.044 -8.539 1.00 89.00 97 ALA A C 1
ATOM 746 O O . ALA A 1 97 ? 7.498 10.847 -8.039 1.00 89.00 97 ALA A O 1
ATOM 747 N N . LEU A 1 98 ? 7.122 8.868 -9.035 1.00 91.81 98 LEU A N 1
ATOM 748 C CA . LEU A 1 98 ? 8.528 8.448 -9.110 1.00 91.81 98 LEU A CA 1
ATOM 749 C C . LEU A 1 98 ? 9.249 9.031 -10.336 1.00 91.81 98 LEU A C 1
ATOM 751 O O . LEU A 1 98 ? 10.484 9.043 -10.400 1.00 91.81 98 LEU A O 1
ATOM 755 N N . LEU A 1 99 ? 8.494 9.498 -11.332 1.00 93.69 99 LEU A N 1
ATOM 756 C CA . LEU A 1 99 ? 9.028 9.987 -12.595 1.00 93.69 99 LEU A CA 1
ATOM 757 C C . LEU A 1 99 ? 9.258 11.507 -12.547 1.00 93.69 99 LEU A C 1
ATOM 759 O O . LEU A 1 99 ? 8.453 12.246 -11.978 1.00 93.69 99 LEU A O 1
ATOM 763 N N . PRO A 1 100 ? 10.329 12.019 -13.183 1.00 92.62 100 PRO A N 1
ATOM 764 C CA . PRO A 1 100 ? 10.502 13.451 -13.377 1.00 92.62 100 PRO A CA 1
ATOM 765 C C . PRO A 1 100 ? 9.341 14.027 -14.213 1.00 92.62 100 PRO A C 1
ATOM 767 O O . PRO A 1 100 ? 9.042 13.479 -15.281 1.00 92.62 100 PRO A O 1
ATOM 770 N N . PRO A 1 101 ? 8.708 15.134 -13.784 1.00 92.31 101 PRO A N 1
ATOM 771 C CA . PRO A 1 101 ? 7.585 15.731 -14.503 1.00 92.31 101 PRO A CA 1
ATOM 772 C C . PRO A 1 101 ? 7.930 16.094 -15.952 1.00 92.31 101 PRO A C 1
ATOM 774 O O . PRO A 1 101 ? 8.977 16.679 -16.217 1.00 92.31 101 PRO A O 1
ATOM 777 N N . GLY A 1 102 ? 7.034 15.760 -16.886 1.00 92.25 102 GLY A N 1
ATOM 778 C CA . GLY A 1 102 ? 7.143 16.144 -18.300 1.00 92.25 102 GLY A CA 1
ATOM 779 C C . GLY A 1 102 ? 8.280 15.478 -19.082 1.00 92.25 102 GLY A C 1
ATOM 780 O O . GLY A 1 102 ? 8.530 15.872 -20.216 1.00 92.25 102 GLY A O 1
ATOM 781 N N . ARG A 1 103 ? 8.982 14.498 -18.497 1.00 93.94 103 ARG A N 1
ATOM 782 C CA . ARG A 1 103 ? 10.154 13.869 -19.123 1.00 93.94 103 ARG A CA 1
ATOM 783 C C . ARG A 1 103 ? 9.827 12.681 -20.027 1.00 93.94 103 ARG A C 1
ATOM 785 O O . ARG A 1 103 ? 10.575 12.448 -20.966 1.00 93.94 103 ARG A O 1
ATOM 792 N N . PHE A 1 104 ? 8.771 11.932 -19.721 1.00 94.19 104 PHE A N 1
ATOM 793 C CA . PHE A 1 104 ? 8.454 10.667 -20.389 1.00 94.19 104 PHE A CA 1
ATOM 794 C C . PHE A 1 104 ? 7.067 10.699 -21.025 1.00 94.19 104 PHE A C 1
ATOM 796 O O . PHE A 1 104 ? 6.116 11.211 -20.425 1.00 94.19 104 PHE A O 1
ATOM 803 N N . HIS A 1 105 ? 6.947 10.109 -22.213 1.00 95.38 105 HIS A N 1
ATOM 804 C CA . HIS A 1 105 ? 5.660 9.825 -22.839 1.00 95.38 105 HIS A CA 1
ATOM 805 C C . HIS A 1 105 ? 5.112 8.479 -22.322 1.00 95.38 105 HIS A C 1
ATOM 807 O O . HIS A 1 105 ? 5.885 7.536 -22.182 1.00 95.38 105 HIS A O 1
ATOM 813 N N . PRO A 1 106 ? 3.795 8.306 -22.090 1.00 93.62 106 PRO A N 1
ATOM 814 C CA . PRO A 1 106 ? 3.246 7.039 -21.585 1.00 93.62 106 PRO A CA 1
ATOM 815 C C . PRO A 1 106 ? 3.583 5.786 -22.414 1.00 93.62 106 PRO A C 1
ATOM 817 O O . PRO 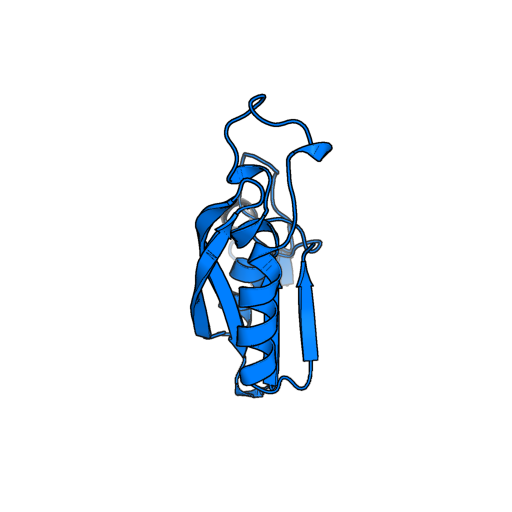A 1 106 ? 3.632 4.697 -21.861 1.00 93.62 106 PRO A O 1
ATOM 820 N N . PHE A 1 107 ? 3.839 5.928 -23.721 1.00 96.12 107 PHE A N 1
ATOM 821 C CA . PHE A 1 107 ? 4.262 4.818 -24.598 1.00 96.12 107 PHE A CA 1
ATOM 822 C C . PHE A 1 107 ? 5.748 4.439 -24.473 1.00 96.12 107 PHE A C 1
ATOM 824 O O . PHE A 1 107 ? 6.169 3.450 -25.062 1.00 96.12 107 PHE A O 1
ATOM 831 N N . GLU A 1 108 ? 6.538 5.216 -23.733 1.00 95.75 108 GLU A N 1
ATOM 832 C CA . GLU A 1 108 ? 7.934 4.906 -23.392 1.00 95.75 108 GLU A CA 1
ATOM 833 C C . GLU A 1 108 ? 8.042 4.176 -22.048 1.00 95.75 108 GLU A C 1
ATOM 835 O O . GLU A 1 108 ? 9.137 3.795 -21.640 1.00 95.75 108 GLU A O 1
ATOM 840 N N . LEU A 1 109 ? 6.917 4.033 -21.344 1.00 97.44 109 LEU A N 1
ATOM 841 C CA . LEU A 1 109 ? 6.845 3.463 -20.011 1.00 97.44 109 LEU A CA 1
ATOM 842 C C . LEU A 1 109 ? 6.237 2.064 -20.061 1.00 97.44 109 LEU A C 1
ATOM 844 O O . LEU A 1 109 ? 5.346 1.785 -20.865 1.00 97.44 109 LEU A O 1
ATOM 848 N N . ASP A 1 110 ? 6.675 1.200 -19.154 1.00 96.38 110 ASP A N 1
ATOM 849 C CA . ASP A 1 110 ? 6.128 -0.142 -19.000 1.00 96.38 110 ASP A CA 1
ATOM 850 C C . ASP A 1 110 ? 5.849 -0.496 -17.534 1.00 96.38 110 ASP A C 1
ATOM 852 O O . ASP A 1 110 ? 6.028 0.301 -16.612 1.00 96.38 110 ASP A O 1
ATOM 856 N N . THR A 1 111 ? 5.337 -1.707 -17.315 1.00 97.25 111 THR A N 1
ATOM 857 C CA . THR A 1 111 ? 5.033 -2.227 -15.980 1.00 97.25 111 THR A CA 1
ATOM 858 C C . THR A 1 111 ? 5.873 -3.448 -15.613 1.00 97.25 111 THR A C 1
ATOM 860 O O . THR A 1 111 ? 5.492 -4.207 -14.719 1.00 97.25 111 THR A O 1
ATOM 863 N N . PHE A 1 112 ? 6.989 -3.688 -16.304 1.00 97.38 112 PHE A N 1
ATOM 864 C CA . PHE A 1 112 ? 7.803 -4.895 -16.149 1.00 97.38 112 PHE A CA 1
ATOM 865 C C . PHE A 1 112 ? 8.258 -5.084 -14.698 1.00 97.38 112 PHE A C 1
ATOM 867 O O . PHE A 1 112 ? 8.135 -6.176 -14.133 1.00 97.38 112 PHE A O 1
ATOM 874 N N . GLY A 1 113 ? 8.682 -3.993 -14.056 1.00 96.44 113 GLY A N 1
ATOM 875 C CA . GLY A 1 113 ? 9.144 -3.989 -12.671 1.00 96.44 113 GLY A CA 1
ATOM 876 C C . GLY A 1 113 ? 8.110 -4.450 -11.637 1.00 96.44 113 GLY A C 1
ATOM 877 O O . GLY A 1 113 ? 8.489 -4.989 -10.590 1.00 96.44 113 GLY A O 1
ATOM 878 N N . LEU A 1 114 ? 6.804 -4.344 -11.931 1.00 97.19 114 LEU A N 1
ATOM 879 C CA . LEU A 1 114 ? 5.751 -4.894 -11.065 1.00 97.19 114 LEU A CA 1
ATOM 880 C C . LEU A 1 114 ? 5.820 -6.417 -10.954 1.00 97.19 114 LEU A C 1
ATOM 882 O O . LEU A 1 114 ? 5.430 -6.975 -9.926 1.00 97.19 114 LEU A O 1
ATOM 886 N N . GLY A 1 115 ? 6.331 -7.097 -11.984 1.00 97.31 115 GLY A N 1
ATOM 887 C CA . GLY A 1 115 ? 6.475 -8.549 -11.989 1.00 97.31 115 GLY A CA 1
ATOM 888 C C . GLY A 1 115 ? 7.316 -9.055 -10.815 1.00 97.31 115 GLY A C 1
ATOM 889 O O . GLY A 1 115 ? 6.975 -10.079 -10.221 1.00 97.31 115 GLY A O 1
ATOM 890 N N . GLY A 1 116 ? 8.362 -8.315 -10.428 1.00 96.12 116 GLY A N 1
ATOM 891 C CA . GLY A 1 116 ? 9.168 -8.620 -9.243 1.00 96.12 116 GLY A CA 1
ATOM 892 C C . GLY A 1 116 ? 8.333 -8.603 -7.960 1.00 96.12 116 GLY A C 1
ATOM 893 O O . GLY A 1 116 ? 8.350 -9.569 -7.195 1.00 96.12 116 GLY A O 1
ATOM 894 N N . MET A 1 117 ? 7.533 -7.550 -7.762 1.00 96.94 117 MET A N 1
ATOM 895 C CA . MET A 1 117 ? 6.702 -7.382 -6.564 1.00 96.94 117 MET A CA 1
ATOM 896 C C . MET A 1 117 ? 5.607 -8.452 -6.491 1.00 96.94 117 MET A C 1
ATOM 898 O O . MET A 1 117 ? 5.395 -9.058 -5.441 1.00 96.94 117 MET A O 1
ATOM 902 N N . LEU A 1 118 ? 4.956 -8.746 -7.621 1.00 96.88 118 LEU A N 1
ATOM 903 C CA . LEU A 1 118 ? 3.936 -9.792 -7.712 1.00 96.88 118 LEU A CA 1
ATOM 904 C C . LEU A 1 118 ? 4.512 -11.183 -7.417 1.00 96.88 118 LEU A C 1
ATOM 906 O O . LEU A 1 118 ? 3.888 -11.962 -6.696 1.00 96.88 118 LEU A O 1
ATOM 910 N N . ARG A 1 119 ? 5.715 -11.499 -7.919 1.00 97.50 119 ARG A N 1
ATOM 911 C CA . ARG A 1 119 ? 6.402 -12.769 -7.622 1.00 97.50 119 ARG A CA 1
ATOM 912 C C . ARG A 1 119 ? 6.783 -12.877 -6.147 1.00 97.50 119 ARG A C 1
ATOM 914 O O . ARG A 1 119 ? 6.557 -13.930 -5.552 1.00 97.50 119 ARG A O 1
ATOM 921 N N . ALA A 1 120 ? 7.304 -11.803 -5.551 1.00 96.69 120 ALA A N 1
ATOM 922 C CA . ALA A 1 120 ? 7.640 -11.762 -4.128 1.00 96.69 120 ALA A CA 1
ATOM 923 C C . ALA A 1 120 ? 6.398 -11.976 -3.244 1.00 96.69 120 ALA A C 1
ATOM 925 O O . ALA A 1 120 ? 6.419 -12.809 -2.335 1.00 96.69 120 ALA A O 1
ATOM 926 N N . ALA A 1 121 ? 5.287 -11.303 -3.560 1.00 97.31 121 ALA A N 1
ATOM 927 C CA . ALA A 1 121 ? 4.017 -11.501 -2.870 1.00 97.31 121 ALA A CA 1
ATOM 928 C C . ALA A 1 121 ? 3.479 -12.932 -3.057 1.00 97.31 121 ALA A C 1
ATOM 930 O O . ALA A 1 121 ? 3.064 -13.567 -2.088 1.00 97.31 121 ALA A O 1
ATOM 931 N N . ALA A 1 122 ? 3.531 -13.485 -4.274 1.00 97.88 122 ALA A N 1
ATOM 932 C CA . ALA A 1 122 ? 3.076 -14.847 -4.560 1.00 97.88 122 ALA A CA 1
ATOM 933 C C . ALA A 1 122 ? 3.896 -15.921 -3.820 1.00 97.88 122 ALA A C 1
ATOM 935 O O . ALA A 1 122 ? 3.327 -16.912 -3.353 1.00 97.88 122 ALA A O 1
ATOM 936 N N . ALA A 1 123 ? 5.207 -15.717 -3.650 1.00 97.94 123 ALA A N 1
ATOM 937 C CA . ALA A 1 123 ? 6.080 -16.624 -2.904 1.00 97.94 123 ALA A CA 1
ATOM 938 C C . ALA A 1 123 ? 5.673 -16.761 -1.424 1.00 97.94 123 ALA A C 1
ATOM 940 O O . ALA A 1 123 ? 5.840 -17.831 -0.837 1.00 97.94 123 ALA A O 1
ATOM 941 N N . ALA A 1 124 ? 5.052 -15.728 -0.842 1.00 97.06 124 ALA A N 1
ATOM 942 C CA . ALA A 1 124 ? 4.480 -15.780 0.506 1.00 97.06 124 ALA A CA 1
ATOM 943 C C . ALA A 1 124 ? 3.161 -16.580 0.593 1.00 97.06 124 ALA A C 1
ATOM 945 O O . ALA A 1 124 ? 2.626 -16.774 1.685 1.00 97.06 124 ALA A O 1
ATOM 946 N N . ARG A 1 125 ? 2.636 -17.073 -0.541 1.00 97.75 125 ARG A N 1
ATOM 947 C CA . ARG A 1 125 ? 1.401 -17.869 -0.652 1.00 97.75 125 ARG A CA 1
ATOM 948 C C . ARG A 1 125 ? 0.205 -17.206 0.064 1.00 97.75 125 ARG A C 1
ATOM 950 O O . ARG A 1 125 ? -0.379 -17.819 0.972 1.00 97.75 125 ARG A O 1
ATOM 957 N N . PRO A 1 126 ? -0.185 -15.973 -0.312 1.00 98.00 126 PRO A N 1
ATOM 958 C CA . PRO A 1 126 ? -1.366 -15.315 0.236 1.00 98.00 126 PRO A CA 1
ATOM 959 C C . PRO A 1 126 ? -2.634 -16.153 0.031 1.00 98.00 126 PRO A C 1
ATOM 961 O O . PRO A 1 126 ? -2.776 -16.859 -0.963 1.00 98.00 126 PRO A O 1
ATOM 964 N N . LYS A 1 127 ? -3.583 -16.040 0.963 1.00 98.25 127 LYS A N 1
ATOM 965 C CA . LYS A 1 127 ? -4.989 -16.407 0.739 1.00 98.25 127 LYS A CA 1
ATOM 966 C C . LYS A 1 127 ? -5.744 -15.292 0.014 1.00 98.25 127 LYS A C 1
ATOM 968 O O . LYS A 1 127 ? -6.703 -15.575 -0.693 1.00 98.25 127 LYS A O 1
ATOM 973 N N . ARG A 1 128 ? -5.347 -14.035 0.236 1.00 97.88 128 ARG A N 1
ATOM 974 C CA . ARG A 1 128 ? -5.962 -12.836 -0.348 1.00 97.88 128 ARG A CA 1
ATOM 975 C C . ARG A 1 128 ? -4.887 -11.847 -0.771 1.00 97.88 128 ARG A C 1
ATOM 977 O O . ARG A 1 128 ? -3.853 -11.733 -0.116 1.00 97.88 128 ARG A O 1
ATOM 984 N N . CYS A 1 129 ? -5.165 -11.126 -1.845 1.00 97.12 129 CYS A N 1
ATOM 985 C CA . CYS A 1 129 ? -4.309 -10.079 -2.371 1.00 97.12 129 CYS A CA 1
ATOM 986 C C . CYS A 1 129 ? -5.166 -8.834 -2.596 1.00 97.12 129 CYS A C 1
ATOM 988 O O . CYS A 1 129 ? -6.243 -8.943 -3.181 1.00 97.12 129 CYS A O 1
ATOM 990 N N . VAL A 1 130 ? -4.710 -7.681 -2.117 1.00 96.62 130 VAL A N 1
ATOM 991 C CA . VAL A 1 130 ? -5.335 -6.386 -2.393 1.00 96.62 130 VAL A CA 1
ATOM 992 C C . VAL A 1 130 ? -4.298 -5.524 -3.090 1.00 96.62 130 VAL A C 1
ATOM 994 O O . VAL A 1 130 ? -3.205 -5.332 -2.563 1.00 96.62 130 VAL A O 1
ATOM 997 N N . VAL A 1 131 ? -4.628 -5.049 -4.288 1.00 95.69 131 VAL A N 1
ATOM 998 C CA . VAL A 1 131 ? -3.706 -4.305 -5.147 1.00 95.69 131 VAL A CA 1
ATOM 999 C C . VAL A 1 131 ? -4.323 -2.947 -5.456 1.00 95.69 131 VAL A C 1
ATOM 1001 O O . VAL A 1 131 ? -5.385 -2.895 -6.070 1.00 95.69 131 VAL A O 1
ATOM 1004 N N . GLY A 1 132 ? -3.670 -1.872 -5.017 1.00 94.25 132 GLY A N 1
ATOM 1005 C CA . GLY A 1 132 ? -3.935 -0.519 -5.509 1.00 94.25 132 GLY A CA 1
ATOM 1006 C C . GLY A 1 132 ? -3.179 -0.305 -6.816 1.00 94.25 132 GLY A C 1
ATOM 1007 O O . GLY A 1 132 ? -1.978 -0.599 -6.847 1.00 94.25 132 GLY A O 1
ATOM 1008 N N . ILE A 1 133 ? -3.879 0.127 -7.872 1.00 91.00 133 ILE A N 1
ATOM 1009 C CA . ILE A 1 133 ? -3.346 0.285 -9.238 1.00 91.00 133 ILE A CA 1
ATOM 1010 C C . ILE A 1 133 ? -3.284 1.738 -9.691 1.00 91.00 133 ILE A C 1
ATOM 1012 O O . ILE A 1 133 ? -4.253 2.483 -9.428 1.00 91.00 133 ILE A O 1
#

pLDDT: mean 95.35, std 3.28, range [82.94, 98.5]